Protein AF-S4PFE9-F1 (afdb_monomer)

Organism: NCBI:txid116150

Radius of gyration: 12.87 Å; Cα contacts (8 Å, |Δi|>4): 148; chains: 1; bounding box: 24×35×32 Å

Structure (mmCIF, N/CA/C/O backbone):
data_AF-S4PFE9-F1
#
_entry.id   AF-S4PFE9-F1
#
loop_
_atom_site.group_PDB
_atom_site.id
_atom_site.type_symbol
_atom_site.label_atom_id
_atom_site.label_alt_id
_atom_site.label_comp_id
_atom_site.label_asym_id
_atom_site.label_entity_id
_atom_site.label_seq_id
_atom_site.pdbx_PDB_ins_code
_atom_site.Cartn_x
_atom_site.Cartn_y
_atom_site.Cartn_z
_atom_site.occupancy
_atom_site.B_iso_or_equiv
_atom_site.auth_seq_id
_atom_site.auth_comp_id
_atom_site.auth_asym_id
_atom_site.auth_atom_id
_atom_site.pdbx_PDB_model_num
ATOM 1 N N . MET A 1 1 ? -9.156 17.302 -14.105 1.00 41.28 1 MET A N 1
ATOM 2 C CA . MET A 1 1 ? -8.606 15.942 -14.301 1.00 41.28 1 MET A CA 1
ATOM 3 C C . MET A 1 1 ? -9.358 14.982 -13.378 1.00 41.28 1 MET A C 1
ATOM 5 O O . MET A 1 1 ? -9.457 15.308 -12.197 1.00 41.28 1 MET A O 1
ATOM 9 N N . PRO A 1 2 ? -9.963 13.881 -13.861 1.00 42.31 2 PRO A N 1
ATOM 10 C CA . PRO A 1 2 ? -10.750 12.997 -13.007 1.00 42.31 2 PRO A CA 1
ATOM 11 C C . PRO A 1 2 ? -9.817 12.195 -12.094 1.00 42.31 2 PRO A C 1
ATOM 13 O O . PRO A 1 2 ? -9.076 11.327 -12.547 1.00 42.31 2 PRO A O 1
ATOM 16 N N . HIS A 1 3 ? -9.863 12.487 -10.798 1.00 51.81 3 HIS A N 1
ATOM 17 C CA . HIS A 1 3 ? -9.441 11.552 -9.764 1.00 51.81 3 HIS A CA 1
ATOM 18 C C . HIS A 1 3 ? -10.429 10.389 -9.823 1.00 51.81 3 HIS A C 1
ATOM 20 O O . HIS A 1 3 ? -11.563 10.493 -9.362 1.00 51.81 3 HIS A O 1
ATOM 26 N N . LYS A 1 4 ? -10.057 9.315 -10.515 1.00 48.66 4 LYS A N 1
ATOM 27 C CA . LYS A 1 4 ? -10.914 8.139 -10.597 1.00 48.66 4 LYS A CA 1
ATOM 28 C C . LYS A 1 4 ? -10.823 7.443 -9.246 1.00 48.66 4 LYS A C 1
ATOM 30 O O . LYS A 1 4 ? -9.838 6.768 -8.971 1.00 48.66 4 LYS A O 1
ATOM 35 N N . GLU A 1 5 ? -11.820 7.667 -8.395 1.00 54.16 5 GLU A N 1
ATOM 36 C CA . GLU A 1 5 ? -12.019 6.831 -7.219 1.00 54.16 5 GLU A CA 1
ATOM 37 C C . GLU A 1 5 ? -12.230 5.403 -7.729 1.00 54.16 5 GLU A C 1
ATOM 39 O O . GLU A 1 5 ? -13.184 5.093 -8.443 1.00 54.16 5 GLU A O 1
ATOM 44 N N . MET A 1 6 ? -11.237 4.569 -7.474 1.00 62.88 6 MET A N 1
ATOM 45 C CA . MET A 1 6 ? -11.164 3.198 -7.945 1.00 62.88 6 MET A CA 1
ATOM 46 C C . MET A 1 6 ? -11.400 2.295 -6.737 1.00 62.88 6 MET A C 1
ATOM 48 O O . MET A 1 6 ? -10.779 2.466 -5.689 1.00 62.88 6 MET A O 1
ATOM 52 N N . SER A 1 7 ? -12.316 1.335 -6.865 1.00 67.12 7 SER A N 1
ATOM 53 C CA . SER A 1 7 ? -12.565 0.353 -5.807 1.00 67.12 7 SER A CA 1
ATOM 54 C C . SER A 1 7 ? -11.370 -0.589 -5.636 1.00 67.12 7 SER A C 1
ATOM 56 O O . SER A 1 7 ? -10.606 -0.812 -6.571 1.00 67.12 7 SER A O 1
ATOM 58 N N . VAL A 1 8 ? -11.258 -1.241 -4.478 1.00 71.06 8 VAL A N 1
ATOM 59 C CA . VAL A 1 8 ? -10.223 -2.262 -4.186 1.00 71.06 8 VAL A CA 1
ATOM 60 C C . VAL A 1 8 ? -10.167 -3.418 -5.185 1.00 71.06 8 VAL A C 1
ATOM 62 O O . VAL A 1 8 ? -9.134 -4.057 -5.346 1.00 71.06 8 VAL A O 1
ATOM 65 N N . LYS A 1 9 ? -11.272 -3.655 -5.895 1.00 70.25 9 LYS A N 1
ATOM 66 C CA . LYS A 1 9 ? -11.394 -4.662 -6.956 1.00 70.25 9 LYS A CA 1
ATOM 67 C C . LYS A 1 9 ? -10.798 -4.209 -8.291 1.00 70.25 9 LYS A C 1
ATOM 69 O O . LYS A 1 9 ? -10.944 -4.898 -9.296 1.00 70.25 9 LYS A O 1
ATOM 74 N N . THR A 1 10 ? -10.181 -3.031 -8.329 1.00 77.69 10 THR A N 1
ATOM 75 C CA . THR A 1 10 ? -9.555 -2.517 -9.542 1.00 77.69 10 THR A CA 1
ATOM 76 C C . THR A 1 10 ? -8.358 -3.384 -9.896 1.00 77.69 10 THR A C 1
ATOM 78 O O . THR A 1 10 ? -7.475 -3.622 -9.070 1.00 77.69 10 THR A O 1
ATOM 81 N N . GLN A 1 11 ? -8.351 -3.848 -11.141 1.00 82.00 11 GLN A N 1
ATOM 82 C CA . GLN A 1 11 ? -7.220 -4.548 -11.722 1.00 82.00 11 GLN A CA 1
ATOM 83 C C . GLN A 1 11 ? -6.124 -3.533 -12.036 1.00 82.00 11 GLN A C 1
ATOM 85 O O . GLN A 1 11 ? -6.339 -2.566 -12.768 1.00 82.00 11 GLN A O 1
ATOM 90 N N . LEU A 1 12 ? -4.951 -3.761 -11.465 1.00 81.00 12 LEU A N 1
ATOM 91 C CA . LEU A 1 12 ? -3.731 -3.062 -11.808 1.00 81.00 12 LEU A CA 1
ATOM 92 C C . LEU A 1 12 ? -3.233 -3.680 -13.112 1.00 81.00 12 LEU A C 1
ATOM 94 O O . LEU A 1 12 ? -2.972 -4.881 -13.185 1.00 81.00 12 LEU A O 1
ATOM 98 N N . VAL A 1 13 ? -3.130 -2.850 -14.145 1.00 72.88 13 VAL A N 1
ATOM 99 C CA . VAL A 1 13 ? -2.631 -3.254 -15.458 1.00 72.88 13 VAL A CA 1
ATOM 100 C C . VAL A 1 13 ? -1.448 -2.366 -15.801 1.00 72.88 13 VAL A C 1
ATOM 102 O O . VAL A 1 13 ? -1.535 -1.139 -15.715 1.00 72.88 13 VAL A O 1
ATOM 105 N N . ARG A 1 14 ? -0.341 -2.988 -16.203 1.00 69.50 14 ARG A N 1
ATOM 106 C CA . ARG A 1 14 ? 0.799 -2.306 -16.813 1.00 69.50 14 ARG A CA 1
ATOM 107 C C . ARG A 1 14 ? 1.074 -2.901 -18.180 1.00 69.50 14 ARG A C 1
ATOM 109 O O . ARG A 1 14 ? 0.945 -4.102 -18.375 1.00 69.50 14 ARG A O 1
ATOM 116 N N . ASN A 1 15 ? 1.494 -2.036 -19.094 1.00 65.44 15 ASN A N 1
ATOM 117 C CA . ASN A 1 15 ? 1.842 -2.423 -20.458 1.00 65.44 15 ASN A CA 1
ATOM 118 C C . ASN A 1 15 ? 3.287 -2.940 -20.586 1.00 65.44 15 ASN A C 1
ATOM 120 O O . ASN A 1 15 ? 3.634 -3.453 -21.642 1.00 65.44 15 ASN A O 1
ATOM 124 N N . ASP A 1 16 ? 4.114 -2.804 -19.544 1.00 66.56 16 ASP A N 1
ATOM 125 C CA . ASP A 1 16 ? 5.547 -3.116 -19.581 1.00 66.56 16 ASP A CA 1
ATOM 126 C C . ASP A 1 16 ? 5.974 -3.940 -18.351 1.00 66.56 16 ASP A C 1
ATOM 128 O O . ASP A 1 16 ? 5.387 -3.783 -17.274 1.00 66.56 16 ASP A O 1
ATOM 132 N N . GLU A 1 17 ? 7.005 -4.784 -18.491 1.00 66.00 17 GLU A N 1
ATOM 133 C CA . GLU A 1 17 ? 7.535 -5.709 -17.460 1.00 66.00 17 GLU A CA 1
ATOM 134 C C . GLU A 1 17 ? 8.373 -4.974 -16.389 1.00 66.00 17 GLU A C 1
ATOM 136 O O . GLU A 1 17 ? 9.408 -5.440 -15.915 1.00 66.00 17 GLU A O 1
ATOM 141 N N . GLY A 1 18 ? 7.926 -3.778 -16.008 1.00 73.75 18 GLY A N 1
ATOM 142 C CA . GLY A 1 18 ? 8.603 -2.909 -15.061 1.00 73.75 18 GLY A CA 1
ATOM 143 C C . GLY A 1 18 ? 8.238 -3.191 -13.605 1.00 73.75 18 GLY A C 1
ATOM 144 O O . GLY A 1 18 ? 7.120 -3.588 -13.260 1.00 73.75 18 GLY A O 1
ATOM 145 N N . THR A 1 19 ? 9.161 -2.842 -12.713 1.00 82.62 19 THR A N 1
ATOM 146 C CA . THR A 1 19 ? 8.917 -2.763 -11.271 1.00 82.62 19 THR A CA 1
ATOM 147 C C . THR A 1 19 ? 7.929 -1.641 -10.958 1.00 82.62 19 THR A C 1
ATOM 149 O O . THR A 1 19 ? 8.131 -0.492 -11.351 1.00 82.62 19 THR A O 1
ATOM 152 N N . THR A 1 20 ? 6.838 -1.971 -10.285 1.00 85.81 20 THR A N 1
ATOM 153 C CA . THR A 1 20 ? 5.766 -1.062 -9.872 1.00 85.81 20 THR A CA 1
ATOM 154 C C . THR A 1 20 ? 5.968 -0.650 -8.433 1.00 85.81 20 THR A C 1
ATOM 156 O O . THR A 1 20 ? 6.175 -1.491 -7.556 1.00 85.81 20 THR A O 1
ATOM 159 N N . LYS A 1 21 ? 5.891 0.652 -8.175 1.00 87.50 21 LYS A N 1
ATOM 160 C CA . LYS A 1 21 ? 5.968 1.188 -6.820 1.00 87.50 21 LYS A CA 1
ATOM 161 C C . LYS A 1 21 ? 4.590 1.628 -6.360 1.00 87.50 21 LYS A C 1
ATOM 163 O O . LYS A 1 21 ? 3.961 2.478 -6.981 1.00 87.50 21 LYS A O 1
ATOM 168 N N . MET A 1 22 ? 4.136 1.064 -5.253 1.00 88.12 22 MET A N 1
ATOM 169 C CA . MET A 1 22 ? 2.880 1.413 -4.611 1.00 88.12 22 MET A CA 1
ATOM 170 C C . MET A 1 22 ? 3.135 1.955 -3.214 1.00 88.12 22 MET A C 1
ATOM 172 O O . MET A 1 22 ? 3.744 1.283 -2.395 1.00 88.12 22 MET A O 1
ATOM 176 N N . LEU A 1 23 ? 2.660 3.157 -2.917 1.00 88.81 23 LEU A N 1
ATOM 177 C CA . LEU A 1 23 ? 2.765 3.762 -1.598 1.00 88.81 23 LEU A CA 1
ATOM 178 C C . LEU A 1 23 ? 1.437 3.680 -0.862 1.00 88.81 23 LEU A C 1
ATOM 180 O O . LEU A 1 23 ? 0.437 4.237 -1.307 1.00 88.81 23 LEU A O 1
ATOM 184 N N . LEU A 1 24 ? 1.451 3.019 0.284 1.00 87.81 24 LEU A N 1
ATOM 185 C CA . LEU A 1 24 ? 0.316 2.898 1.178 1.00 87.81 24 LEU A CA 1
ATOM 186 C C . LEU A 1 24 ? 0.323 3.991 2.234 1.00 87.81 24 LEU A C 1
ATOM 188 O O . LEU A 1 24 ? 1.358 4.245 2.840 1.00 87.81 24 LEU A O 1
ATOM 192 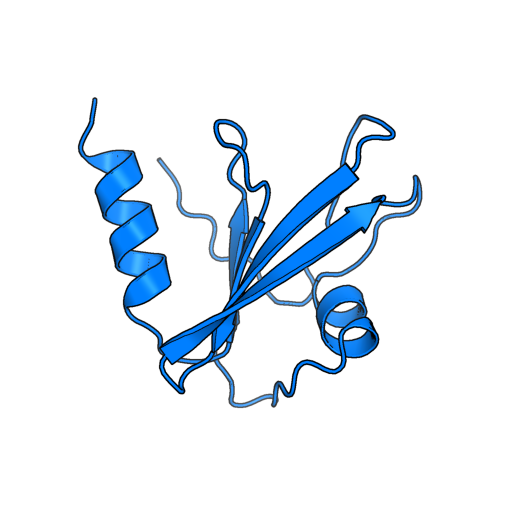N N . PHE A 1 25 ? -0.845 4.557 2.515 1.00 87.31 25 PHE A N 1
ATOM 193 C CA . PHE A 1 25 ? -1.082 5.459 3.634 1.00 87.31 25 PHE A CA 1
ATOM 194 C C . PHE A 1 25 ? -2.025 4.789 4.611 1.00 87.31 25 PHE A C 1
ATOM 196 O O . PHE A 1 25 ? -3.213 4.611 4.331 1.00 87.31 25 PHE A O 1
ATOM 203 N N . LEU A 1 26 ? -1.492 4.437 5.769 1.00 85.31 26 LEU A N 1
ATOM 204 C CA . LEU A 1 26 ? -2.272 3.892 6.859 1.00 85.31 26 LEU A CA 1
ATOM 205 C C . LEU A 1 26 ? -2.936 5.029 7.642 1.00 85.31 26 LEU A C 1
ATOM 207 O O . LEU A 1 26 ? -2.406 6.135 7.775 1.00 85.31 26 LEU A O 1
ATOM 211 N N . GLN A 1 27 ? -4.106 4.747 8.210 1.00 76.94 27 GLN A N 1
ATOM 212 C CA . GLN A 1 27 ? -4.831 5.686 9.075 1.00 76.94 27 GLN A CA 1
ATOM 213 C C . GLN A 1 27 ? -4.057 6.094 10.342 1.00 76.94 27 GLN A C 1
ATOM 215 O O . GLN A 1 27 ? -4.371 7.118 10.941 1.00 76.94 27 GLN A O 1
ATOM 220 N N . ASN A 1 28 ? -3.045 5.317 10.746 1.00 80.81 28 ASN A N 1
ATOM 221 C CA . ASN A 1 28 ? -2.149 5.665 11.855 1.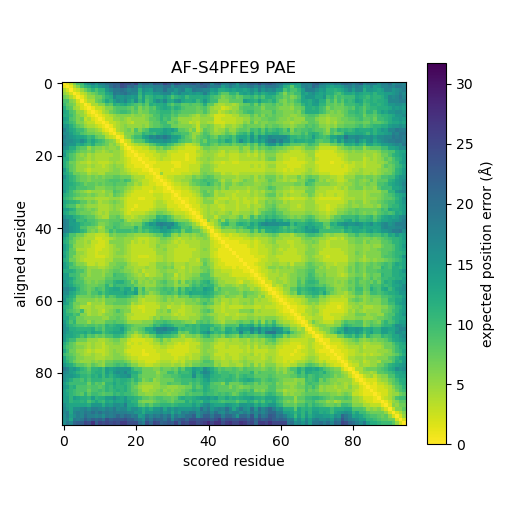00 80.81 28 ASN A CA 1
ATOM 222 C C . ASN A 1 28 ? -1.111 6.746 11.466 1.00 80.81 28 ASN A C 1
ATOM 224 O O . ASN A 1 28 ? -0.363 7.200 12.326 1.00 80.81 28 ASN A O 1
ATOM 228 N N . GLY A 1 29 ? -1.060 7.156 10.191 1.00 78.19 29 GLY A N 1
ATOM 229 C CA . GLY A 1 29 ? -0.095 8.116 9.650 1.00 78.19 29 GLY A CA 1
ATOM 230 C C . GLY A 1 29 ? 1.158 7.488 9.029 1.00 78.19 29 GLY A C 1
ATOM 231 O O . GLY A 1 29 ? 1.940 8.219 8.413 1.00 78.19 29 GLY A O 1
ATOM 232 N N . GLU A 1 30 ? 1.331 6.172 9.147 1.00 85.94 30 GLU A N 1
ATOM 233 C CA . GLU A 1 30 ? 2.434 5.404 8.572 1.00 85.94 30 GLU A CA 1
ATOM 234 C C . GLU A 1 30 ? 2.304 5.292 7.050 1.00 85.94 30 GLU A C 1
ATOM 236 O O . GLU A 1 30 ? 1.214 5.135 6.489 1.00 85.94 30 GLU A O 1
ATOM 241 N N . GLU A 1 31 ? 3.455 5.379 6.391 1.00 88.69 31 GLU A N 1
ATOM 242 C CA . GLU A 1 31 ? 3.602 5.252 4.950 1.00 88.69 31 GLU A CA 1
ATOM 243 C C . GLU A 1 31 ? 4.391 3.988 4.627 1.00 88.69 31 GLU A C 1
ATOM 245 O O . GLU A 1 31 ? 5.496 3.779 5.126 1.00 88.69 31 GLU A O 1
ATOM 250 N N . ARG A 1 32 ? 3.821 3.138 3.776 1.00 89.56 32 ARG A N 1
ATOM 251 C CA . ARG A 1 32 ? 4.375 1.828 3.429 1.00 89.56 32 ARG A CA 1
ATOM 252 C C . ARG A 1 32 ? 4.618 1.764 1.931 1.00 89.56 32 ARG A C 1
ATOM 254 O O . ARG A 1 32 ? 3.684 1.615 1.151 1.00 89.56 32 ARG A O 1
ATOM 261 N N . LEU A 1 33 ? 5.877 1.883 1.519 1.00 88.94 33 LEU A N 1
ATOM 262 C CA . LEU A 1 33 ? 6.251 1.711 0.118 1.00 88.94 33 LEU A CA 1
ATOM 263 C C . LEU A 1 33 ? 6.399 0.223 -0.203 1.00 88.94 33 LEU A C 1
ATOM 265 O O . LEU A 1 33 ? 7.284 -0.453 0.315 1.00 88.94 33 LEU A O 1
ATOM 269 N N . ILE A 1 34 ? 5.558 -0.264 -1.100 1.00 88.00 34 ILE A N 1
ATOM 270 C CA . ILE A 1 34 ? 5.633 -1.586 -1.704 1.00 88.00 34 ILE A CA 1
ATOM 271 C C . ILE A 1 34 ? 6.260 -1.436 -3.082 1.00 88.00 34 ILE A C 1
ATOM 273 O O . ILE A 1 34 ? 5.901 -0.559 -3.863 1.00 88.00 34 ILE A O 1
ATOM 277 N N . THR A 1 35 ? 7.210 -2.305 -3.389 1.00 86.81 35 THR A N 1
ATOM 278 C CA . THR A 1 35 ? 7.804 -2.408 -4.718 1.00 86.81 35 THR A CA 1
ATOM 279 C C . THR A 1 35 ? 7.570 -3.830 -5.205 1.00 86.81 35 THR A C 1
ATOM 281 O O . THR A 1 35 ? 8.035 -4.770 -4.570 1.00 86.81 35 THR A O 1
ATOM 284 N N . PHE A 1 36 ? 6.817 -3.992 -6.287 1.00 83.62 36 PHE A N 1
ATOM 285 C CA . PHE A 1 36 ? 6.425 -5.296 -6.816 1.00 83.62 36 PHE A CA 1
ATOM 286 C C . PHE A 1 36 ? 6.462 -5.274 -8.337 1.00 83.62 36 PHE A C 1
ATOM 288 O O . PHE A 1 36 ? 6.277 -4.233 -8.954 1.00 83.62 36 PHE A O 1
ATOM 295 N N . ILE A 1 37 ? 6.721 -6.411 -8.965 1.00 83.75 37 ILE A N 1
ATOM 296 C CA . ILE A 1 37 ? 6.674 -6.518 -10.424 1.00 83.75 37 ILE A CA 1
ATOM 297 C C . ILE A 1 37 ? 5.237 -6.884 -10.771 1.00 83.75 37 ILE A C 1
ATOM 299 O O . ILE A 1 37 ? 4.726 -7.870 -10.241 1.00 83.75 37 ILE A O 1
ATOM 303 N N . LEU A 1 38 ? 4.566 -6.072 -11.595 1.00 79.19 38 LEU A N 1
ATOM 304 C CA . LEU A 1 38 ? 3.227 -6.441 -12.046 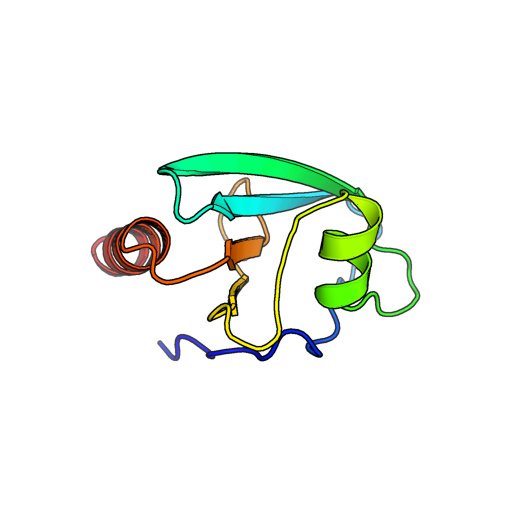1.00 79.19 38 LEU A CA 1
ATOM 305 C C . LEU A 1 38 ? 3.379 -7.650 -12.979 1.00 79.19 38 LEU A C 1
ATOM 307 O O . LEU A 1 38 ? 4.098 -7.531 -13.975 1.00 79.19 38 LEU A O 1
ATOM 311 N N . PRO A 1 39 ? 2.751 -8.799 -12.684 1.00 69.25 39 PRO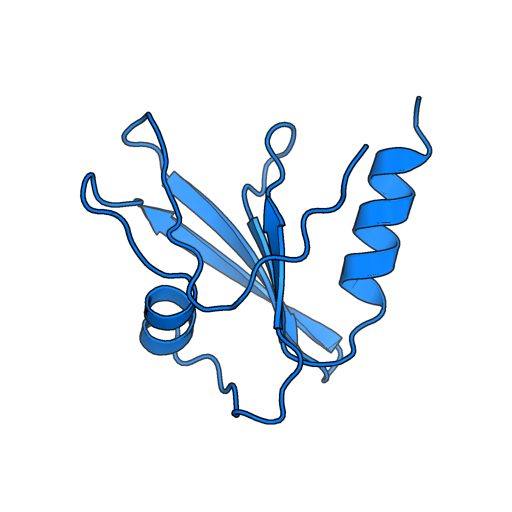 A N 1
ATOM 312 C CA . PRO A 1 39 ? 2.723 -9.889 -13.645 1.00 69.25 39 PRO A CA 1
ATOM 313 C C . PRO A 1 39 ? 1.980 -9.446 -14.917 1.00 69.25 39 PRO A C 1
ATOM 315 O O . PRO A 1 39 ? 1.172 -8.517 -14.889 1.00 69.25 39 PRO A O 1
ATOM 318 N N . LYS A 1 40 ? 2.240 -10.120 -16.048 1.00 63.94 40 LYS A N 1
ATOM 319 C CA . LYS A 1 40 ? 1.444 -9.934 -17.282 1.00 63.94 40 LYS A CA 1
ATOM 320 C C . LYS A 1 40 ? -0.044 -10.219 -17.048 1.00 63.94 40 LYS A C 1
ATOM 322 O O . LYS A 1 40 ? -0.892 -9.695 -17.765 1.00 63.94 40 LYS A O 1
ATOM 327 N N . GLU A 1 41 ? -0.350 -11.042 -16.049 1.00 68.25 41 GLU A N 1
ATOM 328 C CA . GLU A 1 41 ? -1.700 -11.270 -15.550 1.00 68.25 41 GLU A CA 1
ATOM 329 C C . GLU A 1 41 ? -2.140 -10.106 -14.656 1.00 68.25 41 GLU A C 1
ATOM 331 O O . GLU A 1 41 ? -1.422 -9.671 -13.759 1.00 68.25 41 GLU A O 1
ATOM 336 N N . SER A 1 42 ? -3.338 -9.587 -14.906 1.00 69.31 42 SER A N 1
ATOM 337 C CA . SER A 1 42 ? -3.961 -8.530 -14.111 1.00 69.31 42 SER A CA 1
ATOM 338 C C . SER A 1 42 ? -3.944 -8.873 -12.617 1.00 69.31 42 SER A C 1
ATOM 340 O O . SER A 1 42 ? -4.584 -9.840 -12.204 1.00 69.31 42 SER A O 1
ATOM 342 N N . CYS A 1 43 ? -3.262 -8.071 -11.798 1.00 80.31 43 CYS A N 1
ATOM 343 C CA . CYS A 1 43 ? -3.268 -8.236 -10.343 1.00 80.31 43 CYS A CA 1
ATOM 344 C C . CYS A 1 43 ? -4.278 -7.267 -9.720 1.00 80.31 43 CYS A C 1
ATOM 346 O O . CYS A 1 43 ? -4.357 -6.113 -10.141 1.00 80.31 43 CYS A O 1
ATOM 348 N N . THR A 1 44 ? -5.071 -7.695 -8.737 1.00 86.25 44 THR A N 1
ATOM 349 C CA . THR A 1 44 ? -6.009 -6.781 -8.067 1.00 86.25 44 THR A CA 1
ATOM 350 C C . THR A 1 44 ? -5.316 -6.019 -6.943 1.00 86.25 44 THR A C 1
ATOM 352 O O . THR A 1 44 ? -4.382 -6.518 -6.317 1.00 86.25 44 THR A O 1
ATOM 355 N N . LEU A 1 45 ? -5.771 -4.796 -6.651 1.00 83.75 45 LEU A N 1
ATOM 356 C CA . LEU A 1 45 ? -5.251 -4.061 -5.495 1.00 83.75 45 LEU A CA 1
ATOM 357 C C . LEU A 1 45 ? -5.447 -4.847 -4.189 1.00 83.75 45 LEU A C 1
ATOM 359 O O . LEU A 1 45 ? -4.581 -4.820 -3.318 1.00 83.75 45 LEU A O 1
ATOM 363 N N . GLN A 1 46 ? -6.574 -5.545 -4.066 1.00 84.56 46 GLN A N 1
ATOM 364 C CA . GLN A 1 46 ? -6.856 -6.405 -2.928 1.00 84.56 46 GLN A CA 1
ATOM 365 C C . GLN A 1 46 ? -5.760 -7.465 -2.727 1.00 84.56 46 GLN A C 1
ATOM 367 O O . GLN A 1 46 ? -5.184 -7.526 -1.644 1.00 84.56 46 GLN A O 1
ATOM 372 N N . ASP A 1 47 ? -5.401 -8.214 -3.774 1.00 85.31 47 ASP A N 1
ATOM 373 C CA . ASP A 1 47 ? -4.324 -9.214 -3.718 1.00 85.31 47 ASP A CA 1
ATOM 374 C C . ASP A 1 47 ? -2.989 -8.612 -3.264 1.00 85.31 47 ASP A C 1
ATOM 376 O O . ASP A 1 47 ? -2.273 -9.213 -2.465 1.00 85.31 47 ASP A O 1
ATOM 380 N N . VAL A 1 48 ? -2.646 -7.415 -3.752 1.00 85.38 48 VAL A N 1
ATOM 381 C CA . VAL A 1 48 ? -1.395 -6.733 -3.378 1.00 85.38 48 VAL A CA 1
ATOM 382 C C . VAL A 1 48 ? -1.393 -6.360 -1.895 1.00 85.38 48 VAL A C 1
ATOM 384 O O . VAL A 1 48 ? -0.388 -6.560 -1.207 1.00 85.38 48 VAL A O 1
ATOM 387 N N . LEU A 1 49 ? -2.513 -5.832 -1.392 1.00 85.50 49 LEU A N 1
ATOM 388 C CA . LEU A 1 49 ? -2.687 -5.505 0.023 1.00 85.50 49 LEU A CA 1
ATOM 389 C C . LEU A 1 49 ? -2.584 -6.761 0.897 1.00 85.50 49 LEU A C 1
ATOM 391 O O . LEU A 1 49 ? -1.864 -6.740 1.895 1.00 85.50 49 LEU A O 1
ATOM 395 N N . GLU A 1 50 ? -3.247 -7.852 0.504 1.00 85.19 50 GLU A N 1
ATOM 396 C CA . GLU A 1 50 ? -3.215 -9.131 1.224 1.00 85.19 50 GLU A CA 1
ATOM 397 C C . GLU A 1 50 ? -1.812 -9.748 1.229 1.00 85.19 50 GLU A C 1
ATOM 399 O O . GLU A 1 50 ? -1.293 -10.076 2.297 1.00 85.19 50 GLU A O 1
ATOM 404 N N . GLN A 1 51 ? -1.137 -9.817 0.075 1.00 84.06 51 GLN A N 1
ATOM 405 C CA . GLN A 1 51 ? 0.247 -10.302 -0.015 1.00 84.06 51 GLN A CA 1
ATOM 406 C C . GLN A 1 51 ? 1.199 -9.497 0.872 1.00 84.06 51 GLN A C 1
ATOM 408 O O . GLN A 1 51 ? 2.061 -10.059 1.551 1.00 84.06 51 GLN A O 1
ATOM 413 N N . CYS A 1 52 ? 1.021 -8.177 0.926 1.00 82.75 52 CYS A N 1
ATOM 414 C CA . CYS A 1 52 ? 1.834 -7.309 1.773 1.00 82.75 52 CYS A CA 1
ATOM 415 C C . CYS A 1 52 ? 1.405 -7.299 3.248 1.00 82.75 52 CYS A C 1
ATOM 417 O O . CYS A 1 52 ? 1.982 -6.537 4.031 1.00 82.75 52 CYS A O 1
ATOM 419 N N . ASN A 1 53 ? 0.445 -8.150 3.636 1.00 84.00 53 ASN A N 1
ATOM 420 C CA . ASN A 1 53 ? -0.106 -8.249 4.989 1.00 84.00 53 ASN A CA 1
ATOM 421 C C . ASN A 1 53 ? -0.630 -6.901 5.504 1.00 84.00 53 ASN A C 1
ATOM 423 O O . ASN A 1 53 ? -0.453 -6.537 6.668 1.00 84.00 53 ASN A O 1
ATOM 427 N N . VAL A 1 54 ? -1.249 -6.123 4.618 1.00 83.75 54 VAL A N 1
ATOM 428 C CA . VAL A 1 54 ? -1.825 -4.828 4.961 1.00 83.75 54 VAL A CA 1
ATOM 429 C C . VAL A 1 54 ? -3.212 -5.072 5.543 1.00 83.75 54 VAL A C 1
ATOM 431 O O . VAL A 1 54 ? -4.084 -5.567 4.832 1.00 83.75 54 VAL A O 1
ATOM 434 N N . PRO A 1 55 ? -3.460 -4.723 6.814 1.00 77.38 55 PRO A N 1
ATOM 435 C CA . PRO A 1 55 ? -4.769 -4.923 7.409 1.00 77.38 55 PRO A CA 1
ATOM 436 C C . PRO A 1 55 ? -5.763 -3.923 6.810 1.00 77.38 55 PRO A C 1
ATOM 438 O O . PRO A 1 55 ? -5.711 -2.723 7.087 1.00 77.38 55 PRO A O 1
ATOM 441 N N . PHE A 1 56 ? -6.694 -4.421 6.003 1.00 80.31 56 PHE A N 1
ATOM 442 C CA . PHE A 1 56 ? -7.883 -3.688 5.584 1.00 80.31 56 PHE A CA 1
ATOM 443 C C . PHE A 1 56 ? -9.143 -4.423 6.045 1.00 80.31 56 PHE A C 1
ATOM 445 O O . PHE A 1 56 ? -9.138 -5.630 6.258 1.00 80.31 56 PHE A O 1
ATOM 452 N N . THR A 1 57 ? -10.225 -3.677 6.245 1.00 76.81 57 THR A N 1
ATOM 453 C CA . THR A 1 57 ? -11.542 -4.222 6.605 1.00 76.81 57 THR A CA 1
ATOM 454 C C . THR A 1 57 ? -12.587 -3.695 5.631 1.00 76.81 57 THR A C 1
ATOM 456 O O . THR A 1 57 ? -12.363 -2.659 5.009 1.00 76.81 57 THR A O 1
ATOM 459 N N . ASP A 1 58 ? -13.762 -4.322 5.546 1.00 70.25 58 ASP A N 1
ATOM 460 C CA . ASP A 1 58 ? -14.875 -3.829 4.713 1.00 70.25 58 ASP A CA 1
ATOM 461 C C . ASP A 1 58 ? -15.339 -2.410 5.085 1.00 70.25 58 ASP A C 1
ATOM 463 O O . ASP A 1 58 ? -15.951 -1.708 4.284 1.00 70.25 58 ASP A O 1
ATOM 467 N N . LYS A 1 59 ? -15.041 -1.965 6.313 1.00 72.25 59 LYS A N 1
ATOM 468 C CA . LYS A 1 59 ? -15.327 -0.603 6.791 1.00 72.25 59 LYS A CA 1
ATOM 469 C C . LYS A 1 59 ? -14.216 0.393 6.457 1.00 72.25 59 LYS A C 1
ATOM 471 O O . LYS A 1 59 ? -14.386 1.597 6.660 1.00 72.25 59 LYS A O 1
ATOM 476 N N . THR A 1 60 ? -13.068 -0.090 5.997 1.00 78.56 60 THR A N 1
ATOM 477 C CA . THR A 1 60 ? -11.910 0.735 5.685 1.00 78.56 60 THR A CA 1
ATOM 478 C C . THR A 1 60 ? -12.094 1.364 4.311 1.00 78.56 60 THR A C 1
ATOM 480 O O . THR A 1 60 ? -12.161 0.669 3.303 1.00 78.56 60 THR A O 1
ATOM 483 N N . ASN A 1 61 ? -12.151 2.696 4.258 1.00 78.81 61 ASN A N 1
ATOM 484 C CA . ASN A 1 61 ? -12.237 3.402 2.984 1.00 78.81 61 ASN A CA 1
ATOM 485 C C . ASN A 1 61 ? -10.907 3.274 2.242 1.00 78.81 61 ASN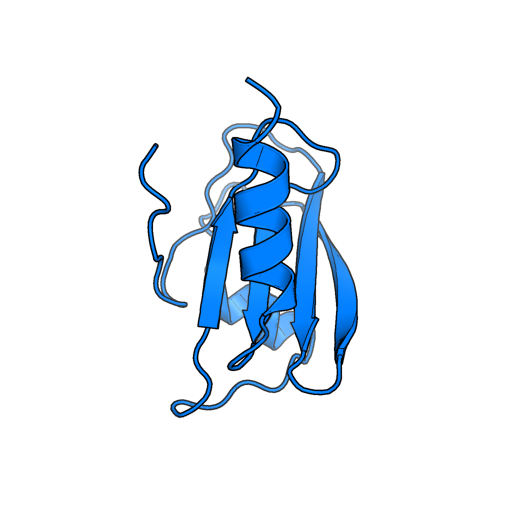 A C 1
ATOM 487 O O . ASN A 1 61 ? -9.913 3.849 2.687 1.00 78.81 61 ASN A O 1
ATOM 491 N N . ILE A 1 62 ? -10.882 2.521 1.144 1.00 80.38 62 ILE A N 1
ATOM 492 C CA . ILE A 1 62 ? -9.676 2.384 0.335 1.00 80.38 62 ILE A CA 1
ATOM 493 C C . ILE A 1 62 ? -9.786 3.259 -0.902 1.00 80.38 62 ILE A C 1
ATOM 495 O O . ILE A 1 62 ? -10.722 3.121 -1.683 1.00 80.38 62 ILE A O 1
ATOM 499 N N . GLN A 1 63 ? -8.813 4.147 -1.073 1.00 80.75 63 GLN A N 1
ATOM 500 C CA . GLN A 1 63 ? -8.692 4.980 -2.265 1.00 80.75 63 GLN A CA 1
ATOM 501 C C . GLN A 1 63 ? -7.381 4.654 -2.951 1.00 80.75 63 GLN A C 1
ATOM 503 O O . GLN A 1 63 ? -6.331 4.748 -2.320 1.00 80.75 63 GLN A O 1
ATOM 508 N N . ILE A 1 64 ? -7.439 4.308 -4.231 1.00 79.00 64 ILE A N 1
ATOM 509 C CA . ILE A 1 64 ? -6.251 4.159 -5.063 1.00 79.00 64 ILE A CA 1
ATOM 510 C C . ILE A 1 64 ? -6.146 5.294 -6.068 1.00 79.00 64 ILE A C 1
ATOM 512 O O . ILE A 1 64 ? -7.130 5.798 -6.600 1.00 79.00 64 ILE A O 1
ATOM 516 N N . MET A 1 65 ? -4.907 5.681 -6.306 1.00 80.12 65 MET A N 1
ATOM 517 C CA . MET A 1 65 ? -4.501 6.786 -7.138 1.00 80.12 65 MET A CA 1
ATOM 518 C C . MET A 1 65 ? -3.352 6.327 -8.007 1.00 80.12 65 MET A C 1
ATOM 520 O O . MET A 1 65 ? -2.261 6.069 -7.511 1.00 80.12 65 MET A O 1
ATOM 524 N N . GLN A 1 66 ? -3.594 6.230 -9.305 1.00 77.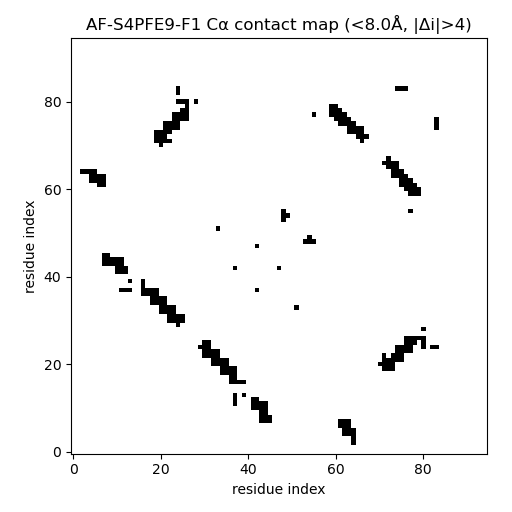19 66 GLN A N 1
ATOM 525 C CA . GLN A 1 66 ? -2.533 5.949 -10.255 1.00 77.19 66 GLN A CA 1
ATOM 526 C C . GLN A 1 66 ? -1.791 7.244 -10.592 1.00 77.19 66 GLN A C 1
ATOM 528 O O . GLN A 1 66 ? -2.398 8.250 -10.959 1.00 77.19 66 GLN A O 1
ATOM 533 N N . ASN A 1 67 ? -0.472 7.209 -10.493 1.00 76.94 67 ASN A N 1
ATOM 534 C CA . ASN A 1 67 ? 0.426 8.281 -10.864 1.00 76.94 67 ASN A CA 1
ATOM 535 C C . ASN A 1 67 ? 1.338 7.786 -11.988 1.00 76.94 67 ASN A C 1
ATOM 537 O O . ASN A 1 67 ? 2.124 6.868 -11.813 1.00 76.94 67 ASN A O 1
ATOM 541 N N . CYS A 1 68 ? 1.199 8.385 -13.168 1.00 63.22 68 CYS A N 1
ATOM 542 C CA . CYS A 1 68 ? 1.978 8.007 -14.352 1.00 63.22 68 CYS A CA 1
ATOM 543 C C . CYS A 1 68 ? 3.197 8.913 -14.588 1.00 63.22 68 CYS A C 1
ATOM 545 O O . CYS A 1 68 ? 3.860 8.774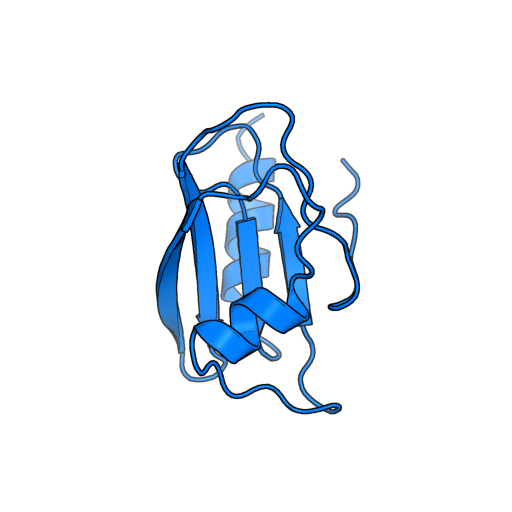 -15.608 1.00 63.22 68 CYS A O 1
ATOM 547 N N . SER A 1 69 ? 3.466 9.872 -13.697 1.00 62.91 69 SER A N 1
ATOM 548 C CA . SER A 1 69 ? 4.462 10.931 -13.918 1.00 62.91 69 SER A CA 1
ATOM 549 C C . SER A 1 69 ? 5.546 10.984 -12.836 1.00 62.91 69 SER A C 1
ATOM 551 O O . SER A 1 69 ? 6.350 11.916 -12.818 1.00 62.91 69 SER A O 1
ATOM 553 N N . GLY A 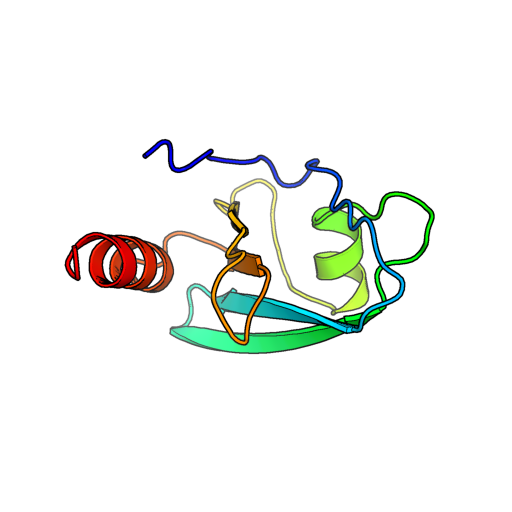1 70 ? 5.560 10.026 -11.908 1.00 67.69 70 GLY A N 1
ATOM 554 C CA . GLY A 1 70 ? 6.414 10.040 -10.727 1.00 67.69 70 GLY A CA 1
ATOM 555 C C . GLY A 1 70 ? 7.200 8.750 -10.526 1.00 67.69 70 GLY A C 1
ATOM 556 O O . GLY A 1 70 ? 7.079 7.785 -11.270 1.00 67.69 70 GLY A O 1
ATOM 557 N N . VAL A 1 71 ? 8.005 8.742 -9.462 1.00 77.25 71 VAL A N 1
ATOM 558 C CA . VAL A 1 71 ? 8.759 7.558 -9.009 1.00 77.25 71 VAL A CA 1
ATOM 559 C C . VAL A 1 71 ? 7.822 6.472 -8.465 1.00 77.25 71 VAL A C 1
ATOM 561 O O . VAL A 1 71 ? 8.195 5.304 -8.425 1.00 77.25 71 VAL A O 1
ATOM 564 N N . ILE A 1 72 ? 6.626 6.860 -8.016 1.00 85.56 72 ILE A N 1
ATOM 565 C CA . ILE A 1 72 ? 5.612 5.975 -7.443 1.00 85.56 72 ILE A CA 1
ATOM 566 C C . ILE A 1 72 ? 4.439 5.908 -8.403 1.00 85.56 72 ILE A C 1
ATOM 568 O O . ILE A 1 72 ? 3.899 6.947 -8.769 1.00 85.56 72 ILE A O 1
ATOM 572 N N . ASP A 1 73 ? 4.050 4.691 -8.760 1.00 82.62 73 ASP A N 1
ATOM 573 C CA . ASP A 1 73 ? 3.006 4.406 -9.739 1.00 82.62 73 ASP A CA 1
ATOM 574 C C . ASP A 1 73 ? 1.609 4.413 -9.148 1.00 82.62 73 ASP A C 1
ATOM 576 O O . ASP A 1 73 ? 0.650 4.806 -9.804 1.00 82.62 73 ASP A O 1
ATOM 580 N N . PHE A 1 74 ? 1.475 3.938 -7.912 1.00 84.44 74 PHE A N 1
ATOM 581 C CA . PHE A 1 74 ? 0.185 3.829 -7.250 1.00 84.44 74 PHE A CA 1
ATOM 582 C C . PHE A 1 74 ? 0.273 4.364 -5.830 1.00 84.44 74 PHE A C 1
ATOM 584 O O . PHE A 1 74 ? 1.186 4.055 -5.078 1.00 84.44 74 PHE A O 1
ATOM 591 N N . PHE A 1 75 ? -0.709 5.149 -5.435 1.00 86.19 75 PHE A N 1
ATOM 592 C CA . PHE A 1 75 ? -0.897 5.611 -4.074 1.00 86.19 75 PHE A CA 1
ATOM 593 C C . PHE A 1 75 ? -2.178 4.982 -3.557 1.00 86.19 75 PHE A C 1
ATOM 595 O O . PHE A 1 75 ? -3.199 5.028 -4.233 1.00 86.19 75 PHE A O 1
ATOM 602 N N . VAL A 1 76 ? -2.132 4.373 -2.382 1.00 85.44 76 VAL A N 1
ATOM 603 C CA . VAL A 1 76 ? -3.257 3.637 -1.818 1.00 85.44 76 VAL A CA 1
ATOM 604 C C . VAL A 1 76 ? -3.473 4.109 -0.394 1.00 85.44 76 VAL A C 1
ATOM 606 O O . VAL A 1 76 ? -2.618 3.966 0.466 1.00 85.44 76 VAL A O 1
ATOM 609 N N . SER A 1 77 ? -4.624 4.694 -0.123 1.00 86.06 77 SER A N 1
ATOM 610 C CA . SER A 1 77 ? -5.032 5.070 1.224 1.00 86.06 77 SER A CA 1
ATOM 611 C C . SER A 1 77 ? -5.857 3.956 1.820 1.00 86.06 77 SER A C 1
ATOM 613 O O . SER A 1 77 ? -6.844 3.565 1.215 1.00 86.06 77 SER A O 1
ATOM 615 N N . VAL A 1 78 ? -5.500 3.503 3.015 1.00 85.38 78 VAL A N 1
ATOM 616 C CA . VAL A 1 78 ? -6.243 2.506 3.785 1.00 85.38 78 VAL A CA 1
ATOM 617 C C . VAL A 1 78 ? -6.852 3.219 4.994 1.00 85.38 78 VAL A C 1
ATOM 619 O O . VAL A 1 78 ? -6.207 3.422 6.023 1.00 85.38 78 VAL A O 1
ATOM 622 N N . GLY A 1 79 ? -8.103 3.656 4.838 1.00 80.88 79 GLY A N 1
ATOM 623 C CA . GLY A 1 79 ? -8.854 4.447 5.813 1.00 80.88 79 GLY A CA 1
ATOM 624 C C . GLY A 1 79 ? -9.034 5.905 5.385 1.00 80.88 79 GLY A C 1
ATOM 625 O O . GLY A 1 79 ? -8.712 6.301 4.264 1.00 80.88 79 GLY A O 1
ATOM 626 N N . ARG A 1 80 ? -9.576 6.738 6.282 1.00 71.19 80 ARG A N 1
ATOM 627 C CA . ARG A 1 80 ? -9.678 8.189 6.054 1.00 71.19 80 ARG A CA 1
ATOM 628 C C . ARG A 1 80 ? -8.338 8.853 6.371 1.00 71.19 80 ARG A C 1
ATOM 630 O O . ARG A 1 80 ? -8.151 9.342 7.481 1.00 71.19 80 ARG A O 1
ATOM 637 N N . THR A 1 81 ? -7.415 8.879 5.412 1.00 69.88 81 THR A N 1
ATOM 638 C CA . THR A 1 81 ? -6.207 9.709 5.516 1.00 69.88 81 THR A CA 1
ATOM 639 C C . THR A 1 81 ? -6.294 10.924 4.602 1.00 69.88 81 THR A C 1
ATOM 641 O O . THR A 1 81 ? -6.569 10.811 3.411 1.00 69.88 81 THR A O 1
ATOM 644 N N . LYS A 1 82 ? -6.012 12.104 5.158 1.00 70.06 82 LYS A N 1
ATOM 645 C CA . LYS A 1 82 ? -5.898 13.340 4.373 1.00 70.06 82 LYS A CA 1
ATOM 646 C C . LYS A 1 82 ? -4.592 13.410 3.576 1.00 70.06 82 LYS A C 1
ATOM 648 O O . LYS A 1 82 ? -4.461 14.265 2.712 1.00 70.06 82 LYS A O 1
ATOM 653 N N . LYS A 1 83 ? -3.621 12.526 3.847 1.00 70.38 83 LYS A N 1
ATOM 654 C CA . LYS A 1 83 ? -2.307 12.550 3.182 1.00 70.38 83 LYS A CA 1
ATOM 655 C C . LYS A 1 83 ? -2.410 12.297 1.682 1.00 70.38 83 LYS A C 1
ATOM 657 O O . LYS A 1 83 ? -1.805 13.030 0.906 1.00 70.38 83 LYS A O 1
ATOM 662 N N . ILE A 1 84 ? -3.191 11.292 1.274 1.00 75.44 84 ILE A N 1
ATOM 663 C CA . ILE A 1 84 ? -3.367 11.003 -0.152 1.00 75.44 84 ILE A CA 1
ATOM 664 C C . ILE A 1 84 ? -4.059 12.180 -0.851 1.00 75.44 84 ILE A C 1
ATOM 666 O O . ILE A 1 84 ? -3.602 12.602 -1.905 1.00 75.44 84 ILE A O 1
ATOM 670 N N . GLU A 1 85 ? -5.077 12.782 -0.223 1.00 71.44 85 GLU A N 1
ATOM 671 C CA . GLU A 1 85 ? -5.774 13.976 -0.727 1.00 71.44 85 GLU A CA 1
ATOM 672 C C . GLU A 1 85 ? -4.828 15.161 -0.924 1.00 71.44 85 GLU A C 1
ATOM 674 O O . GLU A 1 85 ? -4.918 15.869 -1.927 1.00 71.44 85 GLU A O 1
ATOM 679 N N . ASP A 1 86 ? -3.903 15.367 0.012 1.00 74.19 86 ASP A N 1
ATOM 680 C CA . ASP A 1 86 ? -2.927 16.447 -0.069 1.00 74.19 86 ASP A CA 1
ATOM 681 C C . ASP A 1 86 ? -1.932 16.223 -1.214 1.00 74.19 86 ASP A C 1
ATOM 683 O O . ASP A 1 86 ? -1.652 17.146 -1.973 1.00 74.19 86 ASP A O 1
ATOM 687 N N . LEU A 1 87 ? -1.471 14.984 -1.428 1.00 71.81 87 LEU A N 1
ATOM 688 C CA . LEU A 1 87 ? -0.618 14.640 -2.572 1.00 71.81 87 LEU A CA 1
ATOM 689 C C . LEU A 1 87 ? -1.329 14.851 -3.910 1.00 71.81 87 LEU A C 1
ATOM 691 O O . LEU A 1 87 ? -0.731 15.382 -4.847 1.00 71.81 87 LEU A O 1
ATOM 695 N N . ILE A 1 88 ? -2.611 14.495 -3.982 1.00 64.69 88 ILE A N 1
ATOM 696 C CA . ILE A 1 88 ? -3.461 14.731 -5.154 1.00 64.69 88 ILE A CA 1
ATOM 697 C C . ILE A 1 88 ? -3.552 16.226 -5.443 1.00 64.69 88 ILE A C 1
ATOM 699 O O . ILE A 1 88 ? -3.339 16.655 -6.577 1.00 64.69 88 ILE A O 1
ATOM 703 N N . LYS A 1 89 ? -3.831 17.034 -4.414 1.00 65.50 89 LYS A N 1
ATOM 704 C CA . LYS A 1 89 ? -3.895 18.494 -4.540 1.00 65.50 89 LYS A CA 1
ATOM 705 C C . LYS A 1 89 ? -2.547 19.085 -4.934 1.00 65.50 89 LYS A C 1
ATOM 707 O O . LYS A 1 89 ? -2.490 19.904 -5.844 1.00 65.50 89 LYS A O 1
ATOM 712 N N . LYS A 1 90 ? -1.460 18.638 -4.309 1.00 63.88 90 LYS A N 1
ATOM 713 C CA . LYS A 1 90 ? -0.105 19.141 -4.554 1.00 63.88 90 LYS A CA 1
ATOM 714 C C . LYS A 1 90 ? 0.371 18.857 -5.976 1.00 63.88 90 LYS A C 1
ATOM 716 O O . LYS A 1 90 ? 1.021 19.713 -6.567 1.00 63.88 90 LYS A O 1
ATOM 721 N N . HIS A 1 91 ? 0.010 17.705 -6.542 1.00 59.28 91 HIS A N 1
ATOM 722 C CA . HIS A 1 91 ? 0.290 17.390 -7.945 1.00 59.28 91 HIS A CA 1
ATOM 723 C C . HIS A 1 91 ? -0.576 18.221 -8.913 1.00 59.28 91 HIS A C 1
ATOM 725 O O . HIS A 1 91 ? -0.128 18.555 -10.003 1.00 59.28 91 HIS A O 1
ATOM 731 N N . HIS A 1 92 ? -1.792 18.605 -8.508 1.00 51.44 92 HIS A N 1
ATOM 732 C CA . HIS A 1 92 ? -2.714 19.412 -9.319 1.00 51.44 92 HIS A CA 1
ATOM 733 C C . HIS A 1 92 ? -2.401 20.923 -9.297 1.00 51.44 92 HIS A C 1
ATOM 735 O O . HIS A 1 92 ? -2.864 21.637 -10.176 1.00 51.44 92 HIS A O 1
ATOM 741 N N . MET A 1 93 ? -1.632 21.419 -8.318 1.00 50.12 93 MET A N 1
ATOM 742 C CA . MET A 1 93 ? -1.351 22.855 -8.132 1.00 50.12 93 MET A CA 1
ATOM 743 C C . MET A 1 93 ? -0.105 23.385 -8.867 1.00 50.12 93 MET A C 1
ATOM 745 O O . MET A 1 93 ? 0.201 24.565 -8.728 1.00 50.12 93 MET A O 1
ATOM 749 N N . HIS A 1 94 ? 0.629 22.554 -9.614 1.00 49.16 94 HIS A N 1
ATOM 750 C CA . HIS A 1 94 ? 1.858 22.974 -10.313 1.00 49.16 94 HIS A CA 1
ATOM 751 C C . HIS A 1 94 ? 1.693 23.228 -11.820 1.00 49.16 94 HIS A C 1
ATOM 753 O O . HIS A 1 94 ? 2.697 23.264 -12.529 1.00 49.16 94 HIS A O 1
ATOM 759 N N . ASN A 1 95 ? 0.465 23.416 -12.315 1.00 41.72 95 ASN A N 1
ATOM 760 C CA . ASN A 1 95 ? 0.217 23.732 -13.724 1.00 41.72 95 ASN A CA 1
ATOM 761 C C . ASN A 1 95 ? -0.723 24.923 -13.895 1.00 41.72 95 ASN A C 1
ATOM 763 O O . ASN A 1 95 ? -1.701 25.002 -13.118 1.00 41.72 95 ASN A O 1
#

Secondary structure (DSSP, 8-state):
-----B-TTPEE--SSSPEEEEEEEETTS-EEEEEEEPPSSPEEHHHHHHHTT----TTS-EEEEE-SSSS-SEEEEESS-HHHHHHHHHHHTT-

pLDDT: mean 75.01, std 11.73, range [41.28, 89.56]

Foldseek 3Di:
DDLPFDDQQDWDADPDQDWAWEWEQEPVRDIDIDIHGQPNDTDGSNNVCVVVVNDADPPWRWGKGADPDDPHGIYIYGHDDCVVVVVVVVVVPPD

Sequence (95 aa):
MPHKEMSVKTQLVRNDEGTTKMLLFLQNGEERLITFILPKESCTLQDVLEQCNVPFTDKTNIQIMQNCSGVIDFFVSVGRTKKIEDLIKKHHMHN

Mean predicted aligned error: 7.77 Å

Nearest PDB structures (foldseek):
  3dbl-assembly4_I  TM=4.948E-01  e=1.917E-01  Homo sapiens
  3dbh-assembly2_I  TM=4.536E-01  e=3.186E-01  Homo sapiens
  6j62-assembly1_A  TM=5.204E-01  e=7.275E-01  Mus musculus
  2dzk-assembly1_A  TM=4.912E-01  e=2.142E+00  Mus musculus
  8jof-assembly1_A  TM=4.530E-01  e=2.142E+00  Homo sapiens

Solvent-accessible surface area (backbone atoms only — not comparable to full-atom values): 5768 Å² total; per-residue (Å²): 131,85,82,62,81,38,59,57,82,42,65,52,79,73,96,58,94,47,79,39,27,36,37,33,37,39,61,90,72,51,74,47,79,44,77,47,68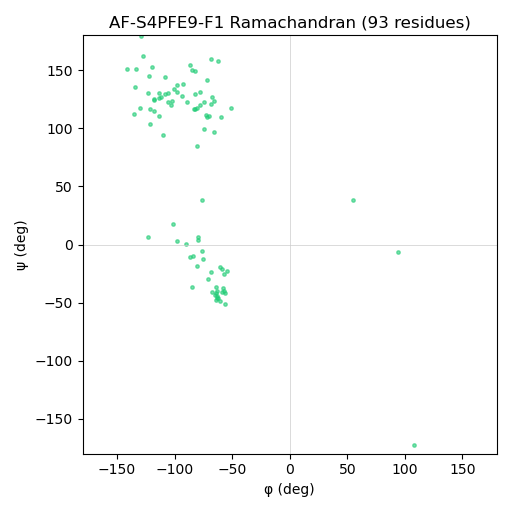,60,60,94,58,73,42,37,49,49,56,54,36,55,76,69,68,50,92,77,53,97,85,43,50,55,42,44,42,82,36,92,86,60,90,45,38,33,39,34,29,51,27,90,48,68,63,60,55,48,51,54,49,59,68,62,69,78,116